Protein AF-A0A847NK28-F1 (afdb_monomer_lite)

Sequence (57 aa):
IILDKELICEDFFILSTGIAGEILQKFINYSAKLAIIGDFSIFLN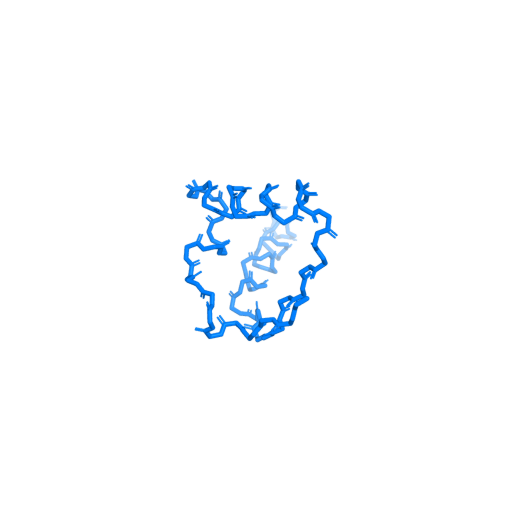LTLKLSKSNLIK

Foldseek 3Di:
DEDEPVVDDPVLVVVVNVPVVVVVVVCVVVVHDYDYDYDPVVVVVVVVVVVVVVVVD

Radius of gyration: 15.11 Å; chains: 1; bounding box: 39×27×30 Å

Structure (mmCIF, N/CA/C/O backbone):
data_AF-A0A847NK28-F1
#
_entry.id   AF-A0A847NK28-F1
#
loop_
_atom_site.group_PDB
_atom_site.id
_atom_site.type_symbol
_atom_site.label_atom_id
_atom_site.label_alt_id
_atom_site.label_comp_id
_atom_site.label_asym_id
_atom_site.label_entity_id
_atom_site.label_seq_id
_atom_site.pdbx_PDB_ins_code
_atom_site.Cartn_x
_atom_site.Cartn_y
_atom_site.Cartn_z
_atom_site.occupancy
_atom_site.B_iso_or_equiv
_atom_site.auth_seq_id
_atom_site.auth_comp_id
_atom_site.auth_asym_id
_atom_site.auth_atom_id
_atom_site.pdbx_PDB_model_num
ATOM 1 N N . ILE A 1 1 ? -9.815 -0.751 3.722 1.00 78.69 1 ILE A N 1
ATOM 2 C CA . ILE A 1 1 ? -9.999 0.110 2.531 1.00 78.69 1 ILE A CA 1
ATOM 3 C C . ILE A 1 1 ? -9.355 -0.609 1.361 1.00 78.69 1 ILE A C 1
ATOM 5 O O . ILE A 1 1 ? -8.251 -1.122 1.526 1.00 78.69 1 ILE A O 1
ATOM 9 N N . ILE A 1 2 ? -10.076 -0.712 0.248 1.00 78.12 2 ILE A N 1
ATOM 10 C CA . ILE A 1 2 ? -9.583 -1.315 -0.990 1.00 78.12 2 ILE A CA 1
ATOM 11 C C . ILE A 1 2 ? -9.302 -0.159 -1.941 1.00 78.12 2 ILE A C 1
ATOM 13 O O . ILE A 1 2 ? -10.204 0.637 -2.198 1.00 78.12 2 ILE A O 1
ATOM 17 N N . LEU A 1 3 ? -8.057 -0.043 -2.388 1.00 80.06 3 LEU A N 1
ATOM 18 C CA . LEU A 1 3 ? -7.646 0.958 -3.364 1.00 80.06 3 LEU A CA 1
ATOM 19 C C . LEU A 1 3 ? -7.264 0.252 -4.658 1.00 80.06 3 LEU A C 1
ATOM 21 O O . LEU A 1 3 ? -6.520 -0.734 -4.634 1.00 80.06 3 LEU A O 1
ATOM 25 N N . ASP A 1 4 ? -7.773 0.780 -5.765 1.00 79.12 4 ASP A N 1
ATOM 26 C CA . ASP A 1 4 ? -7.263 0.442 -7.086 1.00 79.12 4 ASP A CA 1
ATOM 27 C C . ASP A 1 4 ? -5.855 1.030 -7.245 1.00 79.12 4 ASP A C 1
ATOM 29 O O . ASP A 1 4 ? -5.558 2.111 -6.720 1.00 79.12 4 ASP A O 1
ATOM 33 N N . LYS A 1 5 ? -4.986 0.328 -7.969 1.00 78.31 5 LYS A N 1
ATOM 34 C CA . LYS A 1 5 ? -3.653 0.805 -8.337 1.00 78.31 5 LYS A CA 1
ATOM 35 C C . LYS A 1 5 ? -3.705 2.189 -8.988 1.00 78.31 5 LYS A C 1
ATOM 37 O O . LYS A 1 5 ? -2.812 2.984 -8.722 1.00 78.31 5 LYS A O 1
ATOM 42 N N . GLU A 1 6 ? -4.722 2.491 -9.795 1.00 80.94 6 GLU A N 1
ATOM 43 C CA . GLU A 1 6 ? -4.843 3.792 -10.479 1.00 80.94 6 GLU A CA 1
ATOM 44 C C . GLU A 1 6 ? -5.003 4.981 -9.514 1.00 80.94 6 GLU A C 1
ATOM 46 O O . GLU A 1 6 ? -4.669 6.114 -9.853 1.00 80.94 6 GLU A O 1
ATOM 51 N N . LEU A 1 7 ? -5.480 4.729 -8.291 1.00 79.88 7 LEU A N 1
ATOM 52 C CA . LEU A 1 7 ? -5.657 5.747 -7.250 1.00 79.88 7 LEU A CA 1
ATOM 53 C C . LEU A 1 7 ? -4.387 5.975 -6.416 1.00 79.88 7 LEU A C 1
ATOM 55 O O . LEU A 1 7 ? -4.387 6.809 -5.508 1.00 79.88 7 LEU A O 1
ATOM 59 N N . ILE A 1 8 ? -3.315 5.228 -6.685 1.00 81.25 8 ILE A N 1
ATOM 60 C CA . ILE A 1 8 ? -2.053 5.287 -5.952 1.00 81.25 8 ILE A CA 1
ATOM 61 C C . ILE A 1 8 ? -0.972 5.847 -6.869 1.00 81.25 8 ILE A C 1
ATOM 63 O O . ILE A 1 8 ? -0.734 5.338 -7.959 1.00 81.25 8 ILE A O 1
ATOM 67 N N . CYS A 1 9 ? -0.296 6.896 -6.398 1.00 81.06 9 CYS A N 1
ATOM 68 C CA . CYS A 1 9 ? 0.808 7.509 -7.128 1.00 81.06 9 CYS A CA 1
ATOM 69 C C . CYS A 1 9 ? 1.929 6.489 -7.378 1.00 81.06 9 CYS A C 1
ATOM 71 O O . CYS A 1 9 ? 2.257 5.700 -6.490 1.00 81.06 9 CYS A O 1
ATOM 73 N N . GLU A 1 10 ? 2.562 6.537 -8.551 1.00 76.88 10 GLU A N 1
ATOM 74 C CA . GLU A 1 10 ? 3.656 5.629 -8.919 1.00 76.88 10 GLU A CA 1
ATOM 75 C C . GLU A 1 10 ? 4.826 5.675 -7.921 1.00 76.88 10 GLU A C 1
ATOM 77 O O . GLU A 1 10 ? 5.428 4.641 -7.626 1.00 76.88 10 GLU A O 1
ATOM 82 N N . ASP A 1 11 ? 5.072 6.838 -7.311 1.00 79.12 11 ASP A N 1
ATOM 83 C CA . ASP A 1 11 ? 6.090 7.043 -6.273 1.00 79.12 11 ASP A CA 1
ATOM 84 C C . ASP A 1 11 ? 5.892 6.160 -5.033 1.00 79.12 11 ASP A C 1
ATOM 86 O O . AS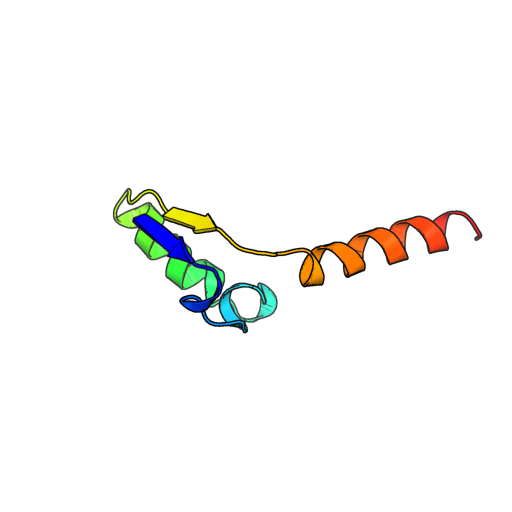P A 1 11 ? 6.859 5.831 -4.346 1.00 79.12 11 ASP A O 1
ATOM 90 N N . PHE A 1 12 ? 4.657 5.721 -4.762 1.00 81.25 12 PHE A N 1
ATOM 91 C CA . PHE A 1 12 ? 4.361 4.760 -3.698 1.00 81.25 12 PHE A CA 1
ATOM 92 C C . PHE A 1 12 ? 5.035 3.405 -3.950 1.00 81.25 12 PHE A C 1
ATOM 94 O O . PHE A 1 12 ? 5.414 2.712 -3.009 1.00 81.25 12 PHE A O 1
ATOM 101 N N . PHE A 1 13 ? 5.205 3.011 -5.212 1.00 75.94 13 PHE A N 1
ATOM 102 C CA . PHE A 1 13 ? 5.879 1.761 -5.564 1.00 75.94 13 PHE A CA 1
ATOM 103 C C . PHE A 1 13 ? 7.404 1.904 -5.590 1.00 75.94 13 PHE A C 1
ATOM 105 O O . PHE A 1 13 ? 8.122 0.905 -5.500 1.00 75.94 13 PHE A O 1
ATOM 112 N N . ILE A 1 14 ? 7.918 3.132 -5.668 1.00 79.69 14 ILE A N 1
ATOM 113 C CA . ILE A 1 14 ? 9.350 3.415 -5.618 1.00 79.69 14 ILE A CA 1
ATOM 114 C C . ILE A 1 14 ? 9.768 3.536 -4.152 1.00 79.69 14 ILE A C 1
ATOM 116 O O . ILE A 1 14 ? 9.776 4.618 -3.572 1.00 79.69 14 ILE A O 1
ATOM 120 N N . LEU A 1 15 ? 10.171 2.417 -3.547 1.00 79.44 15 LEU A N 1
ATOM 121 C CA . LEU A 1 15 ? 10.566 2.364 -2.130 1.00 79.44 15 LEU A CA 1
ATOM 122 C C . LEU A 1 15 ? 11.712 3.329 -1.773 1.00 79.44 15 LEU A C 1
ATOM 124 O O . LEU A 1 15 ? 11.804 3.787 -0.636 1.00 79.44 15 LEU A O 1
ATOM 128 N N . SER A 1 16 ? 12.551 3.678 -2.748 1.00 79.25 16 SER A N 1
ATOM 129 C CA . SER A 1 16 ? 13.658 4.629 -2.609 1.00 79.25 16 SER A CA 1
ATOM 130 C C . SER A 1 16 ? 13.211 6.051 -2.250 1.00 79.25 16 SER A C 1
ATOM 132 O O . SER A 1 16 ? 14.013 6.815 -1.723 1.00 79.25 16 SER A O 1
ATOM 134 N N . THR A 1 17 ? 11.959 6.424 -2.543 1.00 82.31 17 THR A N 1
ATOM 135 C CA .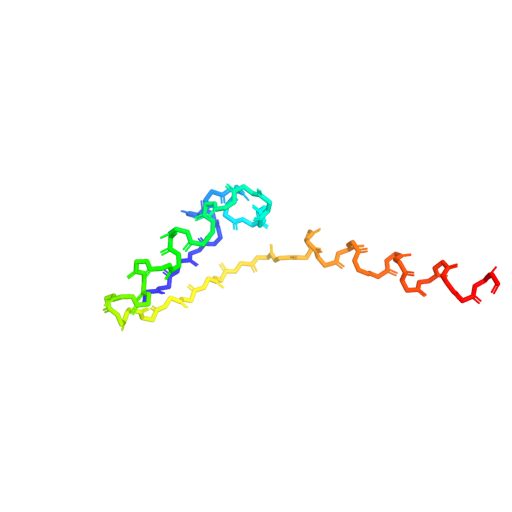 THR A 1 17 ? 11.425 7.771 -2.264 1.00 82.31 17 THR A CA 1
ATOM 136 C C . THR A 1 17 ? 11.055 7.971 -0.795 1.00 82.31 17 THR A C 1
ATOM 138 O O . THR A 1 17 ? 10.886 9.104 -0.359 1.00 82.31 17 THR A O 1
ATOM 141 N N . GLY A 1 18 ? 10.887 6.890 -0.023 1.00 83.50 18 GLY A N 1
ATOM 142 C CA . GLY A 1 18 ? 10.413 6.937 1.366 1.00 83.50 18 GLY A CA 1
ATOM 143 C C . GLY A 1 18 ? 8.912 7.228 1.530 1.00 83.50 18 GLY A C 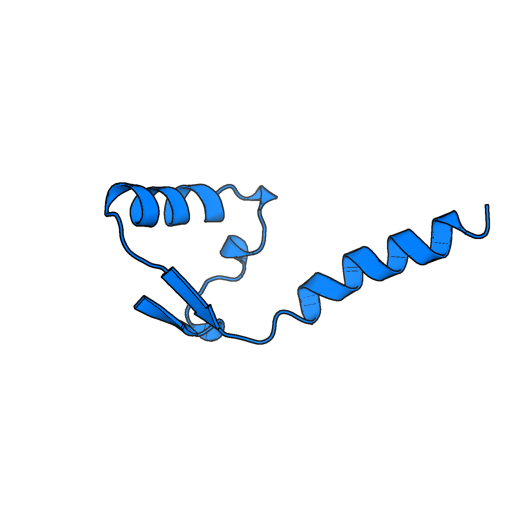1
ATOM 144 O O . GLY A 1 18 ? 8.359 6.961 2.597 1.00 83.50 18 GLY A O 1
ATOM 145 N N . ILE A 1 19 ? 8.225 7.666 0.469 1.00 85.56 19 ILE A N 1
ATOM 146 C CA . ILE A 1 19 ? 6.796 8.031 0.471 1.00 85.56 19 ILE A CA 1
ATOM 147 C C . ILE A 1 19 ? 5.912 6.840 0.865 1.00 85.56 19 ILE A C 1
ATOM 149 O O . ILE A 1 19 ? 4.963 6.981 1.640 1.00 85.56 19 ILE A O 1
ATOM 153 N N . ALA A 1 20 ? 6.258 5.640 0.390 1.00 86.00 20 ALA A N 1
ATOM 154 C CA . ALA A 1 20 ? 5.563 4.405 0.745 1.00 86.00 20 ALA A CA 1
ATOM 155 C C . ALA A 1 20 ? 5.540 4.168 2.265 1.00 86.00 20 ALA A C 1
ATOM 157 O O . ALA A 1 20 ? 4.518 3.771 2.827 1.00 86.00 20 ALA A O 1
ATOM 158 N N . GLY A 1 21 ? 6.663 4.451 2.932 1.00 85.94 21 GLY A N 1
ATOM 159 C CA . GLY A 1 21 ? 6.826 4.286 4.372 1.00 85.94 21 GLY A CA 1
ATOM 160 C C . GLY A 1 21 ? 5.975 5.269 5.168 1.00 85.94 21 GLY A C 1
ATOM 161 O O . GLY A 1 21 ? 5.281 4.849 6.090 1.00 85.94 21 GLY A O 1
ATOM 162 N N . GLU A 1 22 ? 5.965 6.549 4.785 1.00 88.06 22 GLU A N 1
ATOM 163 C CA . GLU A 1 22 ? 5.155 7.581 5.451 1.00 88.06 22 GLU A CA 1
ATOM 164 C C . GLU A 1 22 ? 3.652 7.294 5.356 1.00 88.06 22 GLU A C 1
ATOM 166 O O . GLU A 1 22 ? 2.907 7.438 6.332 1.00 88.06 22 GLU A O 1
ATOM 171 N N . ILE A 1 23 ? 3.200 6.849 4.181 1.00 85.56 23 ILE A N 1
ATOM 172 C CA . ILE A 1 23 ? 1.803 6.485 3.946 1.00 85.56 23 ILE A CA 1
ATOM 173 C C . ILE A 1 23 ? 1.445 5.247 4.775 1.00 85.56 23 ILE A C 1
ATOM 175 O O . ILE A 1 23 ? 0.456 5.264 5.513 1.00 85.56 23 ILE A O 1
ATOM 179 N N . LEU A 1 24 ? 2.266 4.195 4.716 1.00 85.62 24 LEU A N 1
ATOM 180 C CA . LEU A 1 24 ? 2.021 2.950 5.443 1.00 85.62 24 LEU A CA 1
ATOM 181 C C . LEU A 1 24 ? 2.046 3.150 6.967 1.00 85.62 24 LEU A C 1
ATOM 183 O O . LEU A 1 24 ? 1.220 2.566 7.669 1.00 85.62 24 LEU A O 1
ATOM 187 N N . GLN A 1 25 ? 2.919 4.023 7.479 1.00 87.50 25 GLN A N 1
ATOM 188 C CA . GLN A 1 25 ? 2.970 4.370 8.902 1.00 87.50 25 GLN A CA 1
ATOM 189 C C . GLN A 1 25 ? 1.636 4.913 9.415 1.00 87.50 25 GLN A C 1
ATOM 191 O O . GLN A 1 25 ? 1.195 4.516 10.493 1.00 87.50 25 GLN A O 1
ATOM 196 N N . LYS A 1 26 ? 0.959 5.781 8.649 1.00 87.56 26 LYS A N 1
ATOM 197 C CA . LYS A 1 26 ? -0.370 6.289 9.025 1.00 87.56 26 LYS A CA 1
ATOM 198 C C . LYS A 1 26 ? -1.378 5.146 9.101 1.00 87.56 26 LYS A C 1
ATOM 200 O O . LYS A 1 26 ? -2.075 5.023 10.102 1.00 87.56 26 LYS A O 1
ATOM 205 N N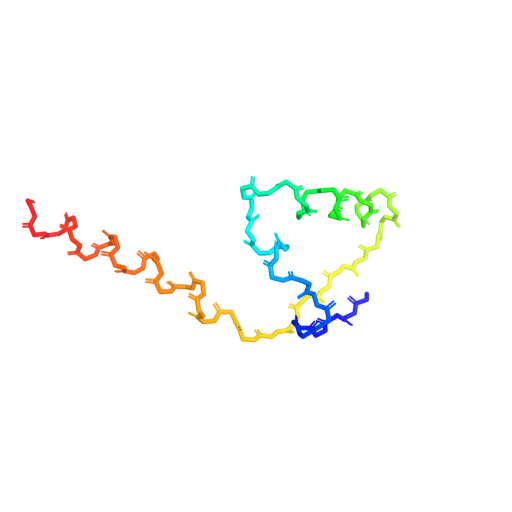 . PHE A 1 27 ? -1.420 4.271 8.100 1.00 85.00 27 PHE A N 1
ATOM 206 C CA . PHE A 1 27 ? -2.349 3.137 8.111 1.00 85.00 27 PHE A CA 1
ATOM 207 C C . PHE A 1 27 ? -2.125 2.201 9.304 1.00 85.00 27 PHE A C 1
ATOM 209 O O . PHE A 1 27 ? -3.096 1.784 9.933 1.00 85.00 27 PHE A O 1
ATOM 216 N N . ILE A 1 28 ? -0.868 1.935 9.668 1.00 85.50 28 ILE A N 1
ATOM 217 C CA . ILE A 1 28 ? -0.526 1.119 10.840 1.00 85.50 28 ILE A CA 1
ATOM 218 C C . ILE A 1 28 ? -0.915 1.836 12.142 1.00 85.50 28 ILE A C 1
ATOM 220 O O . ILE A 1 28 ? -1.584 1.235 12.982 1.00 85.50 28 ILE A O 1
ATOM 224 N N . ASN A 1 29 ? -0.577 3.122 12.296 1.00 88.50 29 ASN A N 1
ATOM 225 C CA . ASN A 1 29 ? -0.909 3.909 13.494 1.00 88.50 29 ASN A CA 1
ATOM 226 C C . ASN A 1 29 ? -2.420 4.0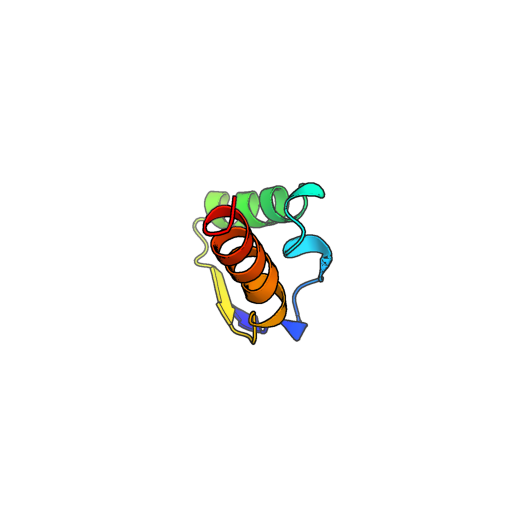03 13.740 1.00 88.50 29 ASN A C 1
ATOM 228 O O . ASN A 1 29 ? -2.864 3.941 14.884 1.00 88.50 29 ASN A O 1
ATOM 232 N N . TYR A 1 30 ? -3.222 4.102 12.680 1.00 86.75 30 TYR A N 1
ATOM 233 C CA . TYR A 1 30 ? -4.683 4.107 12.777 1.00 86.75 30 TYR A CA 1
ATOM 234 C C . TYR A 1 30 ? -5.301 2.697 12.754 1.00 86.75 30 TYR A C 1
ATOM 236 O O . TYR A 1 30 ? -6.523 2.572 12.688 1.00 86.75 30 TYR A O 1
ATOM 244 N N . SER A 1 31 ? -4.487 1.630 12.803 1.00 82.69 31 SER A N 1
ATOM 245 C CA . SER A 1 31 ? -4.928 0.224 12.713 1.00 82.69 31 SER A CA 1
ATOM 246 C C . SER A 1 31 ? -5.873 -0.041 11.531 1.00 82.69 31 SER A C 1
ATOM 248 O O . SER A 1 31 ? -6.780 -0.876 11.586 1.00 82.69 31 SER A O 1
ATOM 250 N N . ALA A 1 32 ? -5.667 0.688 10.437 1.00 82.00 32 ALA A N 1
ATOM 251 C CA . ALA A 1 32 ? -6.478 0.618 9.241 1.00 82.00 32 ALA A CA 1
ATOM 252 C C . ALA A 1 32 ? -5.920 -0.454 8.299 1.00 82.00 32 ALA A C 1
ATOM 254 O O . ALA A 1 32 ? -4.756 -0.431 7.903 1.00 82.00 32 ALA A O 1
ATOM 255 N N . LYS A 1 33 ? -6.774 -1.398 7.897 1.00 81.31 33 LYS A N 1
ATOM 256 C CA . LYS A 1 33 ? -6.409 -2.426 6.916 1.00 81.31 33 LYS A CA 1
ATOM 257 C C . LYS A 1 33 ? -6.414 -1.825 5.510 1.00 81.31 33 LYS A C 1
ATOM 259 O O . LYS A 1 33 ? -7.464 -1.369 5.039 1.00 81.31 33 LYS A O 1
ATOM 264 N N . LEU A 1 34 ? -5.262 -1.857 4.848 1.00 83.56 34 LEU A N 1
ATOM 265 C CA . LEU A 1 34 ? -5.068 -1.410 3.472 1.00 83.56 34 LEU A CA 1
ATOM 266 C C . LEU A 1 34 ? -4.875 -2.624 2.555 1.00 83.56 34 LEU A C 1
ATOM 268 O O . LEU A 1 34 ? -4.032 -3.473 2.833 1.00 83.56 34 LEU A O 1
ATOM 272 N N . ALA A 1 35 ? -5.644 -2.693 1.470 1.00 81.44 35 ALA A N 1
ATOM 273 C CA . ALA A 1 35 ? -5.438 -3.651 0.390 1.00 81.44 35 ALA A CA 1
ATOM 274 C C . ALA A 1 35 ? -5.313 -2.882 -0.927 1.00 81.44 35 ALA A C 1
ATOM 276 O O . ALA A 1 35 ? -6.191 -2.081 -1.256 1.00 81.44 35 ALA A O 1
ATOM 277 N N . ILE A 1 36 ? -4.221 -3.121 -1.650 1.00 81.12 36 ILE A N 1
ATOM 278 C CA . ILE A 1 36 ? -3.952 -2.507 -2.949 1.00 81.12 36 ILE A CA 1
ATOM 279 C C . ILE A 1 36 ? -4.138 -3.584 -4.007 1.00 81.12 36 ILE A C 1
ATOM 281 O O . ILE A 1 36 ? -3.487 -4.628 -3.944 1.00 81.12 36 ILE A O 1
ATOM 285 N N . ILE A 1 37 ? -5.038 -3.335 -4.950 1.00 80.56 37 ILE A N 1
ATOM 286 C CA . ILE A 1 37 ? -5.409 -4.291 -5.990 1.00 80.56 37 ILE A CA 1
ATOM 287 C C . ILE A 1 37 ? -5.096 -3.659 -7.341 1.00 80.56 37 ILE A C 1
ATOM 289 O O . ILE A 1 37 ? -5.507 -2.538 -7.611 1.00 80.56 37 ILE A O 1
ATOM 293 N N . GLY A 1 38 ? -4.352 -4.374 -8.180 1.00 76.00 38 GLY A N 1
ATOM 294 C CA . GLY A 1 38 ? -4.023 -3.929 -9.527 1.00 76.00 38 GLY A CA 1
ATOM 295 C C . GLY A 1 38 ? -2.924 -4.770 -10.165 1.00 76.00 38 GLY A C 1
ATOM 296 O O . GLY A 1 38 ? -2.374 -5.680 -9.544 1.00 76.00 38 GLY A O 1
ATOM 297 N N . ASP A 1 39 ? -2.609 -4.469 -11.423 1.00 75.19 39 ASP A N 1
ATOM 298 C CA . ASP A 1 39 ? -1.571 -5.181 -12.165 1.00 75.19 39 ASP A CA 1
ATOM 299 C C . ASP A 1 39 ? -0.166 -4.686 -11.771 1.00 75.19 39 ASP A C 1
ATOM 301 O O . ASP A 1 39 ? 0.258 -3.581 -12.132 1.00 75.19 39 ASP A O 1
ATOM 305 N N . PHE A 1 40 ? 0.572 -5.508 -11.020 1.00 72.00 40 PHE A N 1
ATOM 306 C CA . PHE A 1 40 ? 1.958 -5.249 -10.606 1.00 72.00 40 PHE A CA 1
ATOM 307 C C . PHE A 1 40 ? 3.003 -5.938 -11.495 1.00 72.00 40 PHE A C 1
ATOM 309 O O . PHE A 1 40 ? 4.191 -5.918 -11.163 1.00 72.00 40 PHE A O 1
ATOM 316 N N . SER A 1 41 ? 2.605 -6.522 -12.632 1.00 66.19 41 SER A N 1
ATOM 317 C CA . SER A 1 41 ? 3.500 -7.287 -13.520 1.00 66.19 41 SER A CA 1
ATOM 318 C C . SER A 1 41 ? 4.708 -6.476 -13.998 1.00 66.19 41 SER A C 1
ATOM 320 O O . SER A 1 41 ? 5.784 -7.029 -14.226 1.00 66.19 41 SER A O 1
ATOM 322 N N . ILE A 1 42 ? 4.565 -5.149 -14.074 1.00 62.91 42 ILE A N 1
ATOM 323 C CA . ILE A 1 42 ? 5.632 -4.208 -14.444 1.00 62.91 42 ILE A CA 1
ATOM 324 C C . ILE A 1 42 ? 6.804 -4.257 -13.445 1.00 62.91 42 ILE A C 1
ATOM 326 O O . ILE A 1 42 ? 7.960 -4.192 -13.858 1.00 62.91 42 ILE A O 1
ATOM 330 N N . PHE A 1 43 ? 6.537 -4.452 -12.150 1.00 57.94 43 PHE A N 1
ATOM 331 C CA . PHE A 1 43 ? 7.575 -4.505 -11.113 1.00 57.94 43 PHE A CA 1
ATOM 332 C C . PHE A 1 43 ? 8.229 -5.891 -10.987 1.00 57.94 43 PHE A C 1
ATOM 334 O O . PHE A 1 43 ? 9.389 -5.992 -10.588 1.00 57.94 43 PHE A O 1
ATOM 341 N N . LEU A 1 44 ? 7.535 -6.967 -11.377 1.00 58.00 44 LEU A N 1
ATOM 342 C CA . LEU A 1 44 ? 8.035 -8.344 -11.247 1.00 58.00 44 LEU A CA 1
ATOM 343 C C . LEU A 1 44 ? 9.160 -8.685 -12.247 1.00 58.00 44 LEU A C 1
ATOM 345 O O . LEU A 1 44 ? 10.009 -9.539 -11.975 1.00 58.00 44 LEU A O 1
ATOM 349 N N . ASN A 1 45 ? 9.215 -7.994 -13.387 1.00 51.31 45 ASN A N 1
ATOM 350 C CA . ASN A 1 45 ? 10.188 -8.269 -14.450 1.00 51.31 45 ASN A CA 1
ATOM 351 C C . ASN A 1 45 ? 11.649 -7.954 -14.078 1.00 51.31 45 ASN A C 1
ATOM 353 O O . ASN A 1 45 ? 12.565 -8.459 -14.734 1.00 51.31 45 ASN A O 1
ATOM 357 N N . LEU A 1 46 ? 11.892 -7.169 -13.024 1.00 53.22 46 LEU A N 1
ATOM 358 C CA . LEU A 1 46 ? 13.250 -6.839 -12.583 1.00 53.22 46 LEU A CA 1
ATOM 359 C C . LEU A 1 46 ? 13.952 -8.037 -11.914 1.00 53.22 46 LEU A C 1
ATOM 361 O O . LEU A 1 46 ? 15.140 -8.270 -12.134 1.00 53.22 46 LEU A O 1
ATOM 365 N N . THR A 1 47 ? 13.209 -8.849 -11.158 1.00 50.69 47 THR A N 1
ATOM 366 C CA . THR A 1 47 ? 13.767 -9.958 -10.363 1.00 50.69 47 THR A CA 1
ATOM 367 C C . THR A 1 47 ? 14.142 -11.165 -11.225 1.00 50.69 47 THR A C 1
ATOM 369 O O . THR A 1 47 ? 15.172 -11.806 -11.006 1.00 50.69 47 THR A O 1
ATOM 372 N N . LEU A 1 48 ? 13.362 -11.459 -12.269 1.00 51.84 48 LEU A N 1
ATOM 373 C CA . LEU A 1 48 ? 13.608 -12.624 -13.129 1.00 51.84 48 LEU A CA 1
ATOM 374 C C . LEU A 1 48 ? 14.834 -12.462 -14.040 1.00 51.84 48 LEU A C 1
ATOM 376 O O . LEU A 1 48 ? 15.407 -13.459 -14.486 1.00 51.84 48 LEU A O 1
ATOM 380 N N . LYS A 1 49 ? 15.275 -11.225 -14.299 1.00 48.22 49 LYS A N 1
ATOM 381 C CA . LYS A 1 49 ? 16.452 -10.971 -15.141 1.00 48.22 49 LYS A CA 1
ATOM 382 C C . LYS A 1 49 ? 17.771 -11.171 -14.387 1.00 48.22 49 LYS A C 1
ATOM 384 O O . LYS A 1 49 ? 18.750 -11.593 -14.997 1.00 48.22 49 LYS A O 1
ATOM 389 N N . LEU A 1 50 ? 17.774 -10.961 -13.068 1.00 53.00 50 LEU A N 1
ATOM 390 C CA . LEU A 1 50 ? 18.940 -11.185 -12.204 1.00 53.00 50 LEU A CA 1
ATOM 391 C C . LEU A 1 50 ? 19.191 -12.676 -11.931 1.00 53.00 50 LEU A C 1
ATOM 393 O O . LEU A 1 50 ? 20.339 -13.106 -11.874 1.00 53.00 50 LEU A O 1
ATOM 397 N N . SER A 1 51 ? 18.133 -13.488 -11.830 1.00 51.53 51 SER A N 1
ATOM 398 C CA . SER A 1 51 ? 18.279 -14.931 -11.589 1.00 51.53 51 SER A CA 1
ATOM 399 C C . SER A 1 51 ? 18.861 -15.684 -12.795 1.00 51.53 51 SER A C 1
ATOM 401 O O . SER A 1 51 ? 19.607 -16.641 -12.608 1.00 51.53 51 SER A O 1
ATOM 403 N N . LYS A 1 52 ? 18.599 -15.233 -14.031 1.00 54.78 52 LYS A N 1
ATOM 404 C CA . LYS A 1 52 ? 19.128 -15.891 -15.239 1.00 54.78 52 LYS A CA 1
ATOM 405 C C . LYS A 1 52 ? 20.580 -15.531 -15.574 1.00 54.78 52 LYS A C 1
ATOM 407 O O . LYS A 1 52 ? 21.235 -16.334 -16.227 1.00 54.78 52 LYS A O 1
ATOM 412 N N . SER A 1 53 ? 21.102 -14.373 -15.153 1.00 49.66 53 SER A N 1
ATOM 413 C CA . SER A 1 53 ? 22.486 -13.983 -15.493 1.00 49.66 53 SER A CA 1
ATOM 414 C C . SER A 1 53 ? 23.546 -14.578 -14.558 1.00 49.66 53 SER A C 1
ATOM 416 O O . SER A 1 53 ? 24.692 -14.726 -14.971 1.00 49.66 53 SER A O 1
ATOM 418 N N . ASN A 1 54 ? 23.164 -14.987 -13.344 1.00 48.81 54 ASN A N 1
ATOM 419 C CA . ASN A 1 54 ? 24.061 -15.639 -12.380 1.00 48.81 54 ASN A CA 1
ATOM 420 C C . ASN A 1 54 ? 24.173 -17.166 -12.548 1.00 48.81 54 ASN A C 1
ATOM 422 O O . ASN A 1 54 ? 24.888 -17.804 -11.787 1.00 48.81 54 ASN A O 1
ATOM 426 N N . LEU A 1 55 ? 23.480 -17.753 -13.529 1.00 55.88 55 LEU A N 1
ATOM 427 C CA . LEU A 1 55 ? 23.577 -19.178 -13.880 1.00 55.88 55 LEU A CA 1
ATOM 428 C C . LEU A 1 55 ? 24.480 -19.440 -15.101 1.00 55.88 55 LEU A C 1
ATOM 430 O O . LEU A 1 55 ? 24.651 -20.590 -15.491 1.00 55.88 55 LEU A O 1
ATOM 434 N N . ILE A 1 56 ? 25.046 -18.388 -15.708 1.00 52.06 56 ILE A N 1
ATOM 435 C CA . ILE A 1 56 ? 25.928 -18.469 -16.891 1.00 52.06 56 ILE A CA 1
ATOM 436 C C . ILE A 1 56 ? 27.284 -17.775 -16.623 1.00 52.06 56 ILE A C 1
ATOM 438 O O . ILE A 1 56 ? 27.982 -17.384 -17.556 1.00 52.06 56 ILE A O 1
ATOM 442 N N . LYS A 1 57 ? 27.654 -17.582 -15.352 1.00 43.16 57 LYS A N 1
ATOM 443 C CA . LYS A 1 57 ? 28.998 -17.150 -14.947 1.00 43.16 57 LYS A CA 1
ATOM 444 C C . LYS A 1 57 ? 29.692 -18.247 -14.165 1.00 43.16 57 LYS A C 1
ATOM 446 O O . LYS A 1 57 ? 28.994 -18.899 -13.360 1.00 43.16 57 LYS A O 1
#

Secondary structure (DSSP, 8-state):
-EEEGGGS-GGGT-GGGSHHHHHHHHHHHTT---EEES--HHHHHHHHHHHHHTT--

pLDDT: mean 73.29, std 13.63, range [43.16, 88.5]